Protein AF-A0A820DXP6-F1 (afdb_monomer_lite)

Radius of gyration: 19.64 Å; chains: 1; bounding box: 59×17×47 Å

InterPro domains:
  IPR055120 Chitin synthase chs-1/2, N-terminal putative transporter domain [PF23000] (14-105)

Structure (mmCIF, N/CA/C/O backbone):
data_AF-A0A820DXP6-F1
#
_entry.id   AF-A0A820DXP6-F1
#
loop_
_atom_site.group_PDB
_atom_site.id
_atom_site.type_symbol
_atom_site.label_atom_id
_atom_site.label_alt_id
_atom_site.label_comp_id
_atom_site.label_asym_id
_atom_site.label_entity_id
_atom_site.label_seq_id
_atom_site.pdbx_PDB_ins_code
_atom_site.Cartn_x
_atom_site.Cartn_y
_atom_site.Cartn_z
_atom_site.occupancy
_atom_site.B_iso_or_equiv
_atom_site.auth_seq_id
_atom_site.auth_comp_id
_atom_site.auth_asym_id
_atom_site.auth_atom_id
_atom_site.pdbx_PDB_model_num
ATOM 1 N N . MET A 1 1 ? -32.591 -8.536 12.976 1.00 42.88 1 MET A N 1
ATOM 2 C CA . MET A 1 1 ? -32.679 -8.940 11.552 1.00 42.88 1 MET A CA 1
ATOM 3 C C . MET A 1 1 ? -32.726 -7.766 10.554 1.00 42.88 1 MET A C 1
ATOM 5 O O . MET A 1 1 ? -32.869 -8.033 9.375 1.00 42.88 1 MET A O 1
ATOM 9 N N . LEU A 1 2 ? -32.537 -6.493 10.958 1.00 48.31 2 LEU A N 1
ATOM 10 C CA . LEU A 1 2 ? -32.682 -5.315 10.067 1.00 48.31 2 LEU A CA 1
ATOM 11 C C . LEU A 1 2 ? -31.374 -4.532 9.777 1.00 48.31 2 LEU A C 1
ATOM 13 O O . LEU A 1 2 ? -31.429 -3.409 9.291 1.00 48.31 2 LEU A O 1
ATOM 17 N N . GLN A 1 3 ? -30.188 -5.095 10.048 1.00 52.91 3 GLN A N 1
ATOM 18 C CA . GLN A 1 3 ? -28.905 -4.379 9.872 1.00 52.91 3 GLN A CA 1
ATOM 19 C C . GLN A 1 3 ? -28.174 -4.687 8.544 1.00 52.91 3 GLN A C 1
ATOM 21 O O . GLN A 1 3 ? -27.140 -4.080 8.265 1.00 52.91 3 GLN A O 1
ATOM 26 N N . THR A 1 4 ? -28.657 -5.636 7.734 1.00 55.69 4 THR A N 1
ATOM 27 C CA . THR A 1 4 ? -27.949 -6.127 6.536 1.00 55.69 4 THR A CA 1
ATOM 28 C C . THR A 1 4 ? -27.834 -5.112 5.383 1.00 55.69 4 THR A C 1
ATOM 30 O O . THR A 1 4 ? -26.715 -4.950 4.890 1.00 55.69 4 THR A O 1
ATOM 33 N N . PRO A 1 5 ? -28.860 -4.311 5.004 1.00 60.59 5 PRO A N 1
ATOM 34 C CA . PRO A 1 5 ? -28.789 -3.537 3.757 1.00 60.59 5 PRO A CA 1
ATOM 35 C C . PRO A 1 5 ? -27.820 -2.346 3.829 1.00 60.59 5 PRO A C 1
ATOM 37 O O . PRO A 1 5 ? -27.196 -1.980 2.835 1.00 60.59 5 PRO A O 1
ATOM 40 N N . TYR A 1 6 ? -27.647 -1.739 5.010 1.00 62.28 6 TYR A N 1
ATOM 41 C CA . TYR A 1 6 ? -26.697 -0.634 5.178 1.00 62.28 6 TYR A CA 1
ATOM 42 C C . TYR A 1 6 ? -25.256 -1.126 5.076 1.00 62.28 6 TYR A C 1
ATOM 44 O O . TYR A 1 6 ? -24.455 -0.526 4.365 1.00 62.28 6 TYR A O 1
ATOM 52 N N . ARG A 1 7 ? -24.920 -2.229 5.754 1.00 64.00 7 ARG A N 1
ATOM 53 C CA . ARG A 1 7 ? -23.557 -2.781 5.753 1.00 64.00 7 ARG A CA 1
ATOM 54 C C . ARG A 1 7 ? -23.132 -3.220 4.360 1.00 64.00 7 ARG A C 1
ATOM 56 O O . ARG A 1 7 ? -21.999 -2.952 3.976 1.00 64.00 7 ARG A O 1
ATOM 63 N N . GLU A 1 8 ? -24.052 -3.794 3.596 1.00 65.94 8 GLU A N 1
ATOM 64 C CA . GLU A 1 8 ? -23.829 -4.155 2.198 1.00 65.94 8 GLU A CA 1
ATOM 65 C C . GLU A 1 8 ? -23.483 -2.918 1.365 1.00 65.94 8 GLU A C 1
ATOM 67 O O . GLU A 1 8 ? -22.456 -2.896 0.690 1.00 65.94 8 GLU A O 1
ATOM 72 N N . ARG A 1 9 ? -24.259 -1.835 1.484 1.00 70.56 9 ARG A N 1
ATOM 73 C CA . ARG A 1 9 ? -24.041 -0.608 0.705 1.00 70.56 9 ARG A CA 1
ATOM 74 C C . ARG A 1 9 ? -22.686 0.056 0.984 1.00 70.56 9 ARG A C 1
ATOM 76 O O . ARG A 1 9 ? -22.040 0.513 0.044 1.00 70.56 9 ARG A O 1
ATOM 83 N N . TRP A 1 10 ? -22.220 0.045 2.235 1.00 67.94 10 TRP A N 1
ATOM 84 C CA . TRP A 1 10 ? -20.882 0.538 2.593 1.00 67.94 10 TRP A CA 1
ATOM 85 C C . TRP A 1 10 ? -19.767 -0.325 2.003 1.00 67.94 10 TRP A C 1
ATOM 87 O O . TRP A 1 10 ? -18.782 0.216 1.510 1.00 67.94 10 TRP A O 1
ATOM 97 N N . VAL A 1 11 ? -19.932 -1.650 1.999 1.00 70.94 11 VAL A N 1
ATOM 98 C CA . VAL A 1 11 ? -18.962 -2.577 1.394 1.00 70.94 11 VAL A CA 1
ATOM 99 C C . VAL A 1 11 ? -18.890 -2.381 -0.122 1.00 70.94 11 VAL A C 1
ATOM 101 O O . VAL A 1 11 ? -17.793 -2.345 -0.668 1.00 70.94 11 VAL A O 1
ATOM 104 N N . TRP A 1 12 ? -20.023 -2.164 -0.796 1.00 74.88 12 TRP A N 1
ATOM 105 C CA . TRP A 1 12 ? -20.054 -1.867 -2.234 1.00 74.88 12 TRP A CA 1
ATOM 106 C C . TRP A 1 12 ? -19.447 -0.503 -2.579 1.00 74.88 12 TRP A C 1
ATOM 108 O O . TRP A 1 12 ? -18.707 -0.400 -3.554 1.00 74.88 12 TRP A O 1
ATOM 118 N N . MET A 1 13 ? -19.702 0.537 -1.778 1.00 71.06 13 MET A N 1
ATOM 119 C CA . MET A 1 13 ? -19.071 1.854 -1.961 1.00 71.06 13 MET A CA 1
ATOM 120 C C . MET A 1 13 ? -17.559 1.795 -1.730 1.00 71.06 13 MET A C 1
ATOM 122 O O . MET A 1 13 ? -16.804 2.398 -2.487 1.00 71.06 13 MET A O 1
ATOM 126 N N . LEU A 1 14 ? -17.115 1.030 -0.730 1.00 70.25 14 LEU A N 1
ATOM 127 C CA . LEU A 1 14 ? -15.700 0.762 -0.472 1.00 70.25 14 LEU A CA 1
ATOM 128 C C . LEU A 1 14 ? -15.058 -0.004 -1.627 1.00 70.25 14 LEU A C 1
ATOM 130 O O . LEU A 1 14 ? -14.004 0.391 -2.109 1.00 70.25 14 LEU A O 1
ATOM 134 N N . LEU A 1 15 ? -15.716 -1.054 -2.118 1.00 72.19 15 LEU A N 1
ATOM 135 C CA . LEU A 1 15 ? -15.249 -1.833 -3.260 1.00 72.19 15 LEU A CA 1
ATOM 136 C C . LEU A 1 15 ? -15.137 -0.964 -4.519 1.00 72.19 15 LEU A C 1
ATOM 138 O O . LEU A 1 15 ? -14.119 -1.005 -5.200 1.00 72.19 15 LEU A O 1
ATOM 142 N N . ALA A 1 16 ? -16.139 -0.129 -4.797 1.00 72.31 16 ALA A N 1
ATOM 143 C CA . ALA A 1 16 ? -16.127 0.787 -5.933 1.00 72.31 16 ALA A CA 1
ATOM 144 C C . ALA A 1 16 ? -15.041 1.869 -5.797 1.00 72.31 16 ALA A C 1
ATOM 146 O O . ALA A 1 16 ? -14.325 2.135 -6.762 1.00 72.31 16 ALA A O 1
ATOM 147 N N . ALA A 1 17 ? -14.870 2.451 -4.605 1.00 73.88 17 ALA A N 1
ATOM 148 C CA . ALA A 1 17 ? -13.821 3.433 -4.325 1.00 73.88 17 ALA A CA 1
ATOM 149 C C . ALA A 1 17 ? -12.413 2.829 -4.426 1.00 73.88 17 ALA A C 1
ATOM 151 O O . ALA A 1 17 ? -11.486 3.518 -4.842 1.00 73.88 17 ALA A O 1
ATOM 152 N N . VAL A 1 18 ? -12.259 1.544 -4.088 1.00 68.25 18 VAL A N 1
ATOM 153 C CA . VAL A 1 18 ? -11.016 0.795 -4.296 1.00 68.25 18 VAL A CA 1
ATOM 154 C C . VAL A 1 18 ? -10.809 0.509 -5.770 1.00 68.25 18 VAL A C 1
ATOM 156 O O . VAL A 1 18 ? -9.726 0.780 -6.253 1.00 68.25 18 VAL A O 1
ATOM 159 N N . CYS A 1 19 ? -11.798 -0.005 -6.502 1.00 72.00 19 CYS A N 1
ATOM 160 C CA . CYS A 1 19 ? -11.632 -0.394 -7.905 1.00 72.00 19 CYS A CA 1
ATOM 161 C C . CYS A 1 19 ? -11.437 0.801 -8.851 1.00 72.00 19 CYS A C 1
ATOM 163 O O . CYS A 1 19 ? -10.717 0.671 -9.841 1.00 72.00 19 CYS A O 1
ATOM 165 N N . ALA A 1 20 ? -12.034 1.957 -8.550 1.00 71.69 20 ALA A N 1
ATOM 166 C CA . ALA A 1 20 ? -11.949 3.161 -9.375 1.00 71.69 20 ALA A CA 1
ATOM 167 C C . ALA A 1 20 ? -10.505 3.583 -9.732 1.00 71.69 20 ALA A C 1
ATOM 169 O O . ALA A 1 20 ? -10.229 3.716 -10.926 1.00 71.69 20 ALA A O 1
ATOM 170 N N . PRO A 1 21 ? -9.558 3.739 -8.782 1.00 64.19 21 PRO A N 1
ATOM 171 C CA . PRO A 1 21 ? -8.180 4.093 -9.112 1.00 64.19 21 PRO A CA 1
ATOM 172 C C . PRO A 1 21 ? -7.471 3.031 -9.965 1.00 64.19 21 PRO A C 1
ATOM 174 O O . PRO A 1 21 ? -6.736 3.411 -10.864 1.00 64.19 21 PRO A O 1
ATOM 177 N N . TYR A 1 22 ? -7.731 1.728 -9.792 1.00 66.94 22 TYR A N 1
ATOM 178 C CA . TYR A 1 22 ? -7.101 0.690 -10.637 1.00 66.94 22 TYR A CA 1
ATOM 179 C C . TYR A 1 22 ? -7.618 0.706 -12.059 1.00 66.94 22 TYR A C 1
ATOM 181 O O . TYR A 1 22 ? -6.844 0.521 -12.995 1.00 66.94 22 TYR A O 1
ATOM 189 N N . ILE A 1 23 ? -8.924 0.917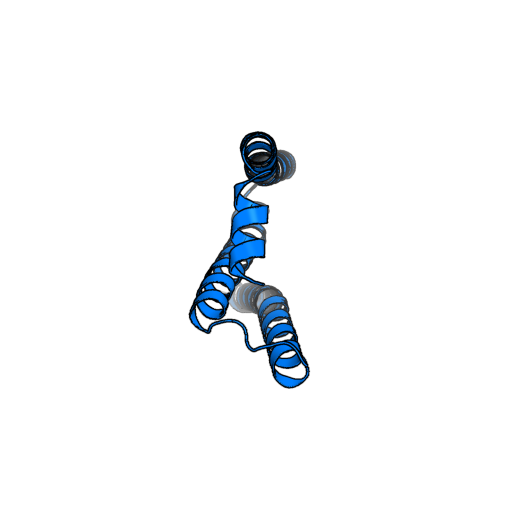 -12.222 1.00 71.19 23 ILE A N 1
ATOM 190 C CA . ILE A 1 23 ? -9.534 1.052 -13.541 1.00 71.19 23 ILE A CA 1
ATOM 191 C C . ILE A 1 23 ? -8.927 2.278 -14.232 1.00 71.19 23 ILE A C 1
ATOM 193 O O . ILE A 1 23 ? -8.483 2.177 -15.373 1.00 71.19 23 ILE A O 1
ATOM 197 N N . PHE A 1 24 ? -8.795 3.401 -13.520 1.00 70.81 24 PHE A N 1
ATOM 198 C CA . PHE A 1 24 ? -8.127 4.596 -14.039 1.00 70.81 24 PHE A CA 1
ATOM 199 C C . PHE A 1 24 ? -6.656 4.353 -14.405 1.00 70.81 24 PHE A C 1
ATOM 201 O O . PHE A 1 24 ? -6.247 4.722 -15.504 1.00 70.81 24 PHE A O 1
ATOM 208 N N . THR A 1 25 ? -5.872 3.686 -13.553 1.00 68.25 25 THR A N 1
ATOM 209 C CA . THR A 1 25 ? -4.464 3.347 -13.832 1.00 68.25 25 THR A CA 1
ATOM 210 C C . THR A 1 25 ? -4.326 2.397 -15.022 1.00 68.25 25 THR A C 1
ATOM 212 O O . THR A 1 25 ? -3.391 2.530 -15.819 1.00 68.25 25 THR A O 1
ATOM 215 N N . PHE A 1 26 ? -5.267 1.465 -15.186 1.00 71.44 26 PHE A N 1
ATOM 216 C CA . PHE A 1 26 ? -5.323 0.567 -16.336 1.00 71.44 26 PHE A CA 1
ATOM 217 C C . PHE A 1 26 ? -5.593 1.339 -17.630 1.00 71.44 26 PHE A C 1
ATOM 219 O O . PHE A 1 26 ? -4.839 1.187 -18.590 1.00 71.44 26 PHE A O 1
ATOM 226 N N . PHE A 1 27 ? -6.595 2.222 -17.644 1.00 76.31 27 PHE A N 1
ATOM 227 C CA . PHE A 1 27 ? -6.905 3.055 -18.811 1.00 76.31 27 PHE A CA 1
ATOM 228 C C . PHE A 1 27 ? -5.776 4.034 -19.159 1.00 76.31 27 PHE A C 1
ATOM 230 O O . PHE A 1 27 ? -5.449 4.188 -20.333 1.00 76.31 27 PHE A O 1
ATOM 237 N N . GLU A 1 28 ? -5.128 4.644 -18.166 1.00 68.69 28 GLU A N 1
ATOM 238 C CA . GLU A 1 28 ? -3.951 5.504 -18.362 1.00 68.69 28 GLU A CA 1
ATOM 239 C C . GLU A 1 28 ? -2.776 4.738 -18.987 1.00 68.69 28 GLU A C 1
ATOM 241 O O . GLU A 1 28 ? -2.129 5.225 -19.916 1.00 68.69 28 GLU A O 1
ATOM 246 N N . SER A 1 29 ? -2.498 3.526 -18.499 1.00 66.44 29 SER A N 1
ATOM 247 C CA . SER A 1 29 ? -1.417 2.682 -19.027 1.00 66.44 29 SER A CA 1
ATOM 248 C C . SER A 1 29 ? -1.740 2.173 -20.433 1.00 66.44 29 SER A C 1
ATOM 250 O O . SER A 1 29 ? -0.871 2.165 -21.304 1.00 66.44 29 SER A O 1
ATOM 252 N N . PHE A 1 30 ? -3.003 1.817 -20.675 1.00 74.06 30 PHE A N 1
ATOM 253 C CA . PHE A 1 30 ? -3.511 1.396 -21.978 1.00 74.06 30 PHE A CA 1
ATOM 254 C C . PHE A 1 30 ? -3.447 2.535 -23.005 1.00 74.06 30 PHE A C 1
ATOM 256 O O . PHE A 1 30 ? -2.949 2.336 -24.111 1.00 74.06 30 PHE A O 1
ATOM 263 N N . GLY A 1 31 ? -3.841 3.752 -22.617 1.00 70.38 31 GLY A N 1
ATOM 264 C CA . GLY A 1 31 ? -3.750 4.948 -23.457 1.00 70.38 31 GLY A CA 1
ATOM 265 C C . GLY A 1 31 ? -2.310 5.304 -23.830 1.00 70.38 31 GLY A C 1
ATOM 266 O O . GLY A 1 31 ? -2.023 5.561 -25.000 1.00 70.38 31 GLY A O 1
ATOM 267 N N . LYS A 1 32 ? -1.375 5.233 -22.872 1.00 66.19 32 LYS A N 1
ATOM 268 C CA . LYS A 1 32 ? 0.062 5.437 -23.137 1.00 66.19 32 LYS A CA 1
ATOM 269 C C . LYS A 1 32 ? 0.658 4.358 -24.050 1.00 66.19 32 LYS A C 1
ATOM 271 O O . LYS A 1 32 ? 1.580 4.656 -24.804 1.00 66.19 32 LYS A O 1
ATOM 276 N N . CYS A 1 33 ? 0.134 3.131 -24.007 1.00 63.56 33 CYS A N 1
ATOM 277 C CA . CYS A 1 33 ? 0.558 2.029 -24.874 1.00 63.56 33 CYS A CA 1
ATOM 278 C C . CYS A 1 33 ? 0.017 2.173 -26.311 1.00 63.56 33 CYS A C 1
ATOM 280 O O . CYS A 1 33 ? 0.722 1.858 -27.264 1.00 63.56 33 CYS A O 1
ATOM 282 N N . LEU A 1 34 ? -1.199 2.711 -26.471 1.00 68.25 34 LEU A N 1
ATOM 283 C CA . LEU A 1 34 ? -1.841 2.943 -27.773 1.00 68.25 34 LEU A CA 1
ATOM 284 C C . LEU A 1 34 ? -1.329 4.186 -28.515 1.00 68.25 34 LEU A C 1
ATOM 286 O O . LEU A 1 34 ? -1.230 4.155 -29.738 1.00 68.25 34 LEU A O 1
ATOM 290 N N . PHE A 1 35 ? -1.014 5.270 -27.800 1.00 66.31 35 PHE A N 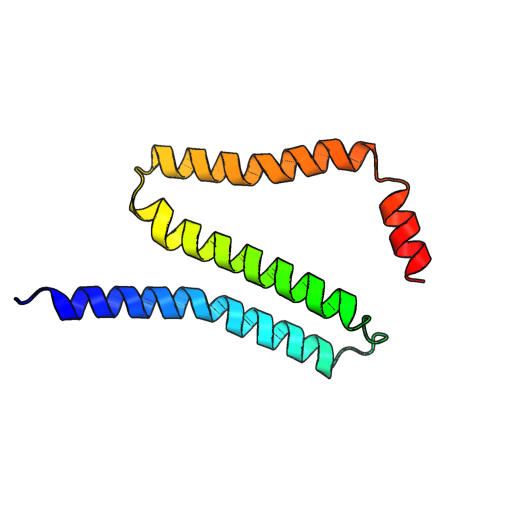1
ATOM 291 C CA . PHE A 1 35 ? -0.641 6.561 -28.404 1.00 66.31 35 PHE A CA 1
ATOM 292 C C . PHE A 1 35 ? 0.838 6.951 -28.221 1.00 66.31 35 PHE A C 1
ATOM 294 O O . PHE A 1 35 ? 1.273 7.991 -28.716 1.00 66.31 35 PHE A O 1
ATOM 301 N N . GLY A 1 36 ? 1.638 6.145 -27.518 1.00 56.50 36 GLY A N 1
ATOM 302 C CA . GLY A 1 36 ? 3.050 6.433 -27.268 1.00 56.50 36 GLY A CA 1
ATOM 303 C C . GLY A 1 36 ? 3.960 6.065 -28.444 1.00 56.50 36 GLY A C 1
ATOM 304 O O . GLY A 1 36 ? 4.218 4.892 -28.686 1.00 56.50 36 GLY A O 1
ATOM 305 N N . ASN A 1 37 ? 4.544 7.063 -29.115 1.00 52.91 37 ASN A N 1
ATOM 306 C CA . ASN A 1 37 ? 5.606 6.910 -30.127 1.00 52.91 37 ASN A CA 1
ATOM 307 C C . ASN A 1 37 ? 6.979 6.616 -29.471 1.00 52.91 37 ASN A C 1
ATOM 309 O O . ASN A 1 37 ? 7.964 7.327 -29.666 1.00 52.91 37 ASN A O 1
ATOM 313 N N . LYS A 1 38 ? 7.022 5.625 -28.575 1.00 61.38 38 LYS A N 1
ATOM 314 C CA . LYS A 1 38 ? 8.218 5.172 -27.847 1.00 61.38 38 LYS A CA 1
ATOM 315 C C . LYS A 1 38 ? 8.463 3.707 -28.234 1.00 61.38 38 LYS A C 1
ATOM 317 O O . LYS A 1 38 ? 7.481 2.977 -28.368 1.00 61.38 38 LYS A O 1
ATOM 322 N N . PRO A 1 39 ? 9.719 3.246 -28.411 1.00 64.56 39 PRO A N 1
ATOM 323 C CA . PRO A 1 39 ? 9.986 1.826 -28.632 1.00 64.56 39 PRO A CA 1
ATOM 324 C C . PRO A 1 39 ? 9.310 1.000 -27.537 1.00 64.56 39 PRO A C 1
ATOM 326 O O . PRO A 1 39 ? 9.397 1.344 -26.355 1.00 64.56 39 PRO A O 1
ATOM 329 N N . TRP A 1 40 ? 8.592 -0.046 -27.953 1.00 58.41 40 TRP A N 1
ATOM 330 C CA . TRP A 1 40 ? 7.774 -0.862 -27.066 1.00 58.41 40 TRP A CA 1
ATOM 331 C C . TRP A 1 40 ? 8.626 -1.364 -25.895 1.00 58.41 40 TRP A C 1
ATOM 333 O O . TRP A 1 40 ? 9.653 -2.009 -26.128 1.00 58.41 40 TRP A O 1
ATOM 343 N N . PRO A 1 41 ? 8.241 -1.076 -24.639 1.00 64.00 41 PRO A N 1
ATOM 344 C CA . PRO A 1 41 ? 8.946 -1.630 -23.499 1.00 64.00 41 PRO A CA 1
ATOM 345 C C . PRO A 1 41 ? 8.859 -3.154 -23.578 1.00 64.00 41 PRO A C 1
ATOM 347 O O . PRO A 1 41 ? 7.800 -3.710 -23.871 1.00 64.00 41 PRO A O 1
ATOM 350 N N . THR A 1 42 ? 9.972 -3.840 -23.316 1.00 73.81 42 THR A N 1
ATOM 351 C CA . THR A 1 42 ? 10.005 -5.304 -23.269 1.00 73.81 42 THR A CA 1
ATOM 352 C C . THR A 1 42 ? 8.851 -5.811 -22.409 1.00 73.81 42 THR A C 1
ATOM 354 O O . THR A 1 42 ? 8.744 -5.440 -21.239 1.00 73.81 42 THR A O 1
ATOM 357 N N . VAL A 1 43 ? 8.022 -6.698 -22.967 1.00 72.12 43 VAL A N 1
ATOM 358 C CA . VAL A 1 43 ? 6.823 -7.253 -22.310 1.00 72.12 43 VAL A CA 1
ATOM 359 C C . VAL A 1 43 ? 7.094 -7.769 -20.893 1.00 72.12 43 VAL A C 1
ATOM 361 O O . VAL A 1 43 ? 6.255 -7.640 -20.013 1.00 72.12 43 VAL A O 1
ATOM 364 N N . LYS A 1 44 ? 8.308 -8.268 -20.628 1.00 71.12 44 LYS A N 1
ATOM 365 C CA . LYS A 1 44 ? 8.752 -8.706 -19.296 1.00 71.12 44 LYS A CA 1
ATOM 366 C C . LYS A 1 44 ? 8.768 -7.570 -18.267 1.00 71.12 44 LYS A C 1
ATOM 368 O O . LYS A 1 44 ? 8.316 -7.759 -17.145 1.00 71.12 44 LYS A O 1
ATOM 373 N N . ILE A 1 45 ? 9.279 -6.400 -18.645 1.00 73.38 45 ILE A N 1
ATOM 374 C CA . ILE A 1 45 ? 9.371 -5.220 -17.771 1.00 73.38 45 ILE A CA 1
ATOM 375 C C . ILE A 1 45 ? 7.970 -4.673 -17.519 1.00 73.38 45 ILE A C 1
ATOM 377 O O . ILE A 1 45 ? 7.629 -4.374 -16.379 1.00 73.38 45 ILE A O 1
ATOM 381 N N . PHE A 1 46 ? 7.144 -4.621 -18.566 1.00 73.69 46 PHE A N 1
ATOM 382 C CA . PHE A 1 46 ? 5.747 -4.220 -18.452 1.00 73.69 46 PHE A CA 1
ATOM 383 C C . PHE A 1 46 ? 4.979 -5.109 -17.466 1.00 73.69 46 PHE A C 1
ATOM 385 O O . PHE A 1 46 ? 4.360 -4.590 -16.543 1.00 73.69 46 PHE A O 1
ATOM 392 N N . THR A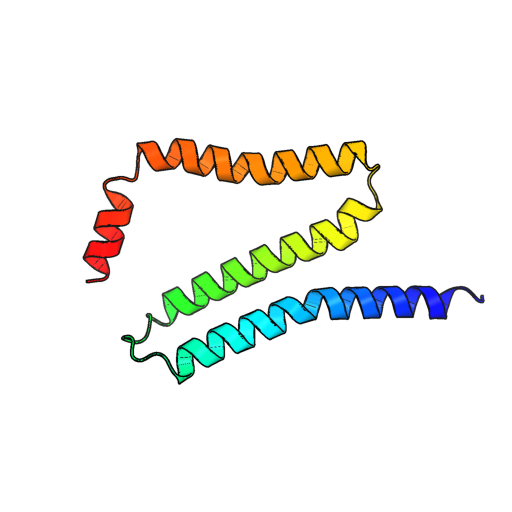 1 47 ? 5.087 -6.436 -17.588 1.00 71.56 47 THR A N 1
ATOM 393 C CA . THR A 1 47 ? 4.421 -7.372 -16.672 1.00 71.56 47 THR A CA 1
ATOM 394 C C . THR A 1 47 ? 4.914 -7.212 -15.235 1.00 71.56 47 THR A C 1
ATOM 396 O O . THR A 1 47 ? 4.102 -7.144 -14.319 1.00 71.56 47 THR A O 1
ATOM 399 N N . VAL A 1 48 ? 6.227 -7.104 -15.010 1.00 75.50 48 VAL A N 1
ATOM 400 C CA . VAL A 1 48 ? 6.778 -6.946 -13.652 1.00 75.50 48 VAL A CA 1
ATOM 401 C C . VAL A 1 48 ? 6.317 -5.637 -13.008 1.00 75.50 48 VAL A C 1
ATOM 403 O O . VAL A 1 48 ? 5.866 -5.651 -11.865 1.00 75.50 48 VAL A O 1
ATOM 406 N N . VAL A 1 49 ? 6.371 -4.521 -13.741 1.00 77.38 49 VAL A N 1
ATOM 407 C CA . VAL A 1 49 ? 5.888 -3.219 -13.254 1.00 77.38 49 VAL A CA 1
ATOM 408 C C . VAL A 1 49 ? 4.388 -3.269 -12.983 1.00 77.38 49 VAL A C 1
ATOM 410 O O . VAL A 1 49 ? 3.950 -2.816 -11.932 1.00 77.38 49 VAL A O 1
ATOM 413 N N . PHE A 1 50 ? 3.607 -3.888 -13.869 1.00 73.69 50 PHE A N 1
ATOM 414 C CA . PHE A 1 50 ? 2.170 -4.066 -13.677 1.00 73.69 50 PHE A CA 1
ATOM 415 C C . PHE A 1 50 ? 1.850 -4.848 -12.394 1.00 73.69 50 PHE A C 1
ATOM 417 O O . PHE A 1 50 ? 1.000 -4.430 -11.609 1.00 73.69 50 PHE A O 1
ATOM 424 N N . PHE A 1 51 ? 2.557 -5.949 -12.125 1.00 76.88 51 PHE A N 1
ATOM 425 C CA . PHE A 1 51 ? 2.378 -6.727 -10.893 1.00 76.88 51 PHE A CA 1
ATOM 426 C C . PHE A 1 51 ? 2.784 -5.951 -9.635 1.00 76.88 51 PHE A C 1
ATOM 428 O O . PHE A 1 51 ? 2.077 -5.994 -8.631 1.00 76.88 51 PHE A O 1
ATOM 435 N N . ILE A 1 52 ? 3.903 -5.226 -9.679 1.00 78.56 52 ILE A N 1
ATOM 436 C CA . ILE A 1 52 ? 4.367 -4.420 -8.541 1.00 78.56 52 ILE A CA 1
ATOM 437 C C . ILE A 1 52 ? 3.373 -3.296 -8.242 1.00 78.56 52 ILE A C 1
ATOM 439 O O . ILE A 1 52 ? 3.002 -3.102 -7.086 1.00 78.56 52 ILE A O 1
ATOM 443 N N . GLU A 1 53 ? 2.896 -2.599 -9.270 1.00 76.81 53 GLU A N 1
ATOM 444 C CA . GLU A 1 53 ? 2.008 -1.449 -9.105 1.00 76.81 53 GLU A CA 1
ATOM 445 C C . GLU A 1 53 ? 0.607 -1.863 -8.643 1.00 76.81 53 GLU A C 1
ATOM 447 O O . GLU A 1 53 ? 0.006 -1.210 -7.783 1.00 76.81 53 GLU A O 1
ATOM 452 N N . THR A 1 54 ? 0.102 -2.993 -9.153 1.00 76.12 54 THR A N 1
ATOM 453 C CA . THR A 1 54 ? -1.169 -3.577 -8.698 1.00 76.12 54 THR A CA 1
ATOM 454 C C . THR A 1 54 ? -1.079 -4.054 -7.254 1.00 76.12 54 THR A C 1
ATOM 456 O O . THR A 1 54 ? -1.973 -3.747 -6.466 1.00 76.12 54 THR A O 1
ATOM 459 N N . LEU A 1 55 ? 0.006 -4.732 -6.868 1.00 79.81 55 LEU A N 1
ATOM 460 C CA . LEU A 1 55 ? 0.216 -5.200 -5.496 1.00 79.81 55 LEU A CA 1
ATOM 461 C C . LEU A 1 55 ? 0.413 -4.039 -4.511 1.00 79.81 55 LEU A C 1
ATOM 463 O O . LEU A 1 55 ? -0.151 -4.063 -3.417 1.00 79.81 55 LEU A O 1
ATOM 467 N N . HIS A 1 56 ? 1.157 -3.004 -4.909 1.00 81.94 56 HIS A N 1
ATOM 468 C CA . HIS A 1 56 ? 1.344 -1.788 -4.118 1.00 81.94 56 HIS A CA 1
ATOM 469 C C . HIS A 1 56 ? 0.010 -1.080 -3.873 1.00 81.94 56 HIS A C 1
ATOM 471 O O . HIS A 1 56 ? -0.368 -0.826 -2.727 1.00 81.94 56 HIS A O 1
ATOM 477 N N . SER A 1 57 ? -0.744 -0.833 -4.944 1.00 78.62 57 SER A N 1
ATOM 478 C CA . SER A 1 57 ? -2.061 -0.211 -4.850 1.00 78.62 57 SER A CA 1
ATOM 479 C C . SER A 1 57 ? -2.991 -1.052 -3.965 1.00 78.62 57 SER A C 1
ATOM 481 O O . SER A 1 57 ? -3.680 -0.502 -3.098 1.00 78.62 57 SER A O 1
ATOM 483 N N . PHE A 1 58 ? -2.973 -2.385 -4.120 1.00 79.25 58 PHE A N 1
ATOM 484 C CA . PHE A 1 58 ? -3.823 -3.321 -3.365 1.00 79.25 58 PHE A CA 1
ATOM 485 C C . PHE A 1 58 ? -3.518 -3.295 -1.872 1.00 79.25 58 PHE A C 1
ATOM 487 O O . PHE A 1 58 ? -4.435 -3.236 -1.048 1.00 79.25 58 PHE A O 1
ATOM 494 N N . GLY A 1 59 ? -2.233 -3.235 -1.524 1.00 83.00 59 GLY A N 1
ATOM 495 C CA . GLY A 1 59 ? -1.783 -3.035 -0.153 1.00 83.00 59 GLY A CA 1
ATOM 496 C C . GLY A 1 59 ? -2.307 -1.732 0.449 1.00 83.00 59 GLY A C 1
ATOM 497 O O . GLY A 1 59 ? -2.828 -1.753 1.563 1.00 83.00 59 GLY A O 1
ATOM 498 N N . ILE A 1 60 ? -2.248 -0.618 -0.290 1.00 83.25 60 ILE A N 1
ATOM 499 C CA . ILE A 1 60 ? -2.758 0.684 0.178 1.00 83.25 60 ILE A CA 1
ATOM 500 C C . ILE A 1 60 ? -4.278 0.662 0.360 1.00 83.25 60 ILE A C 1
ATOM 502 O O . ILE A 1 60 ? -4.782 1.161 1.366 1.00 83.25 60 ILE A O 1
ATOM 506 N N . ALA A 1 61 ? -5.015 0.035 -0.555 1.00 80.62 61 ALA A N 1
ATOM 507 C CA . ALA A 1 61 ? -6.461 -0.110 -0.434 1.00 80.62 61 ALA A CA 1
ATOM 508 C C . ALA A 1 61 ? -6.856 -0.891 0.831 1.00 80.62 61 ALA A C 1
ATOM 510 O O . ALA A 1 61 ? -7.676 -0.425 1.624 1.00 80.62 61 ALA A O 1
ATOM 511 N N . ILE A 1 62 ? -6.236 -2.050 1.069 1.00 80.50 62 ILE A N 1
ATOM 512 C CA . ILE A 1 62 ? -6.481 -2.833 2.289 1.00 80.50 62 ILE A CA 1
ATOM 513 C C . ILE A 1 62 ? -6.069 -2.034 3.526 1.00 80.50 62 ILE A C 1
ATOM 515 O O . ILE A 1 62 ? -6.811 -2.000 4.508 1.00 80.50 62 ILE A O 1
ATOM 519 N N . PHE A 1 63 ? -4.924 -1.356 3.479 1.00 83.12 63 PHE A N 1
ATOM 520 C CA . PHE A 1 63 ? -4.435 -0.530 4.575 1.00 83.12 63 PHE A CA 1
ATOM 521 C C . PHE A 1 63 ? -5.452 0.541 4.986 1.00 83.12 63 PHE A C 1
ATOM 523 O O . PHE A 1 63 ? -5.847 0.603 6.153 1.00 83.12 63 PHE A O 1
ATOM 530 N N . VAL A 1 64 ? -5.959 1.311 4.023 1.00 81.44 64 VAL A N 1
ATOM 531 C CA . VAL A 1 64 ? -6.909 2.403 4.271 1.00 81.44 64 VAL A CA 1
ATOM 532 C C . VAL A 1 64 ? -8.280 1.905 4.718 1.00 81.44 64 VAL A C 1
ATOM 534 O O . VAL A 1 64 ? -8.894 2.509 5.594 1.00 81.44 64 VAL A O 1
ATOM 537 N N . PHE A 1 65 ? -8.762 0.795 4.168 1.00 74.19 65 PHE A N 1
ATOM 538 C CA . PHE A 1 65 ? -10.147 0.372 4.388 1.00 74.19 65 PHE A CA 1
ATOM 539 C C . PHE A 1 65 ? -10.331 -0.740 5.416 1.00 74.19 65 PHE A C 1
ATOM 541 O O . PHE A 1 65 ? -11.438 -0.931 5.914 1.00 74.19 65 PHE A O 1
ATOM 548 N N . HIS A 1 66 ? -9.272 -1.465 5.767 1.00 78.81 66 HIS A N 1
ATOM 549 C CA . HIS A 1 66 ? -9.334 -2.541 6.753 1.00 78.81 66 HIS A CA 1
ATOM 550 C C . HIS A 1 66 ? -8.576 -2.205 8.036 1.00 78.81 66 HIS A C 1
ATOM 552 O O . HIS A 1 66 ? -9.062 -2.512 9.126 1.00 78.81 66 HIS A O 1
ATOM 558 N N . ILE A 1 67 ? -7.388 -1.605 7.915 1.00 81.94 67 ILE A N 1
ATOM 559 C CA . ILE A 1 67 ? -6.511 -1.336 9.058 1.00 81.94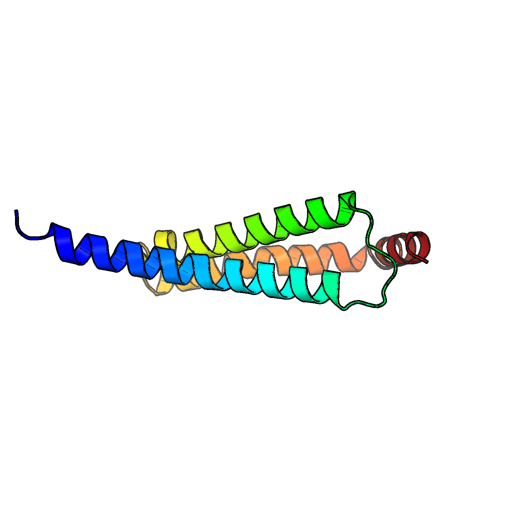 67 ILE A CA 1
ATOM 560 C C . ILE A 1 67 ? -6.888 -0.009 9.724 1.00 81.94 67 ILE A C 1
ATOM 562 O O . ILE A 1 67 ? -7.235 -0.017 10.904 1.00 81.94 67 ILE A O 1
ATOM 566 N N . LEU A 1 68 ? -6.928 1.101 8.977 1.00 81.81 68 LEU A N 1
ATOM 567 C CA . LEU A 1 68 ? -7.267 2.424 9.527 1.00 81.81 68 LEU A CA 1
ATOM 568 C C . LEU A 1 68 ? -8.602 2.508 10.304 1.00 81.81 68 LEU A C 1
ATOM 570 O O . LEU A 1 68 ? -8.587 3.094 11.383 1.00 81.81 68 LEU A O 1
ATOM 574 N N . PRO A 1 69 ? -9.736 1.916 9.872 1.00 81.31 69 PRO A N 1
ATOM 575 C CA . PRO A 1 69 ? -10.994 2.019 10.627 1.00 81.31 69 PRO A CA 1
ATOM 576 C C . PRO A 1 69 ? -11.032 1.193 11.922 1.00 81.31 69 PRO A C 1
ATOM 578 O O . PRO A 1 69 ? -11.973 1.329 12.700 1.00 81.31 69 PRO A O 1
ATOM 581 N N . LYS A 1 70 ? -10.044 0.321 12.165 1.00 83.75 70 LYS A N 1
ATOM 582 C CA . LYS A 1 70 ? -9.928 -0.473 13.404 1.00 83.75 70 LYS A CA 1
ATOM 583 C C . LYS A 1 70 ? -8.998 0.164 14.440 1.00 83.75 70 LYS A C 1
ATOM 585 O O . LYS A 1 70 ? -8.859 -0.368 15.540 1.00 83.75 70 LYS A O 1
ATOM 590 N N . LEU A 1 71 ? -8.334 1.260 14.084 1.00 85.44 71 LEU A N 1
ATOM 591 C CA . LEU A 1 71 ? -7.295 1.904 14.877 1.00 85.44 71 LEU A CA 1
ATOM 592 C C . LEU A 1 71 ? -7.738 3.302 15.308 1.00 85.44 71 LEU A C 1
ATOM 594 O O . L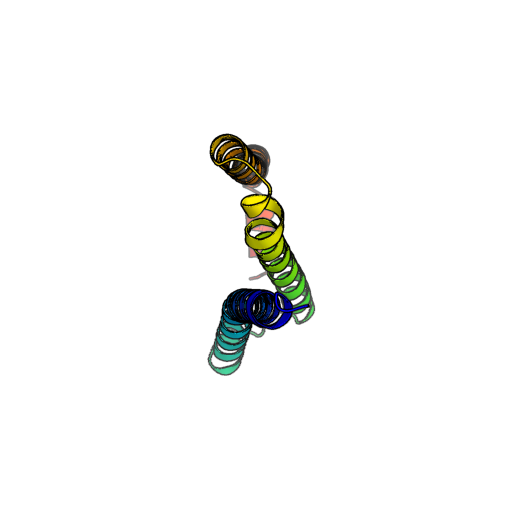EU A 1 71 ? -8.338 4.049 14.541 1.00 85.44 71 LEU A O 1
ATOM 598 N N . ASP A 1 72 ? -7.393 3.662 16.543 1.00 90.25 72 ASP A N 1
ATOM 599 C CA . ASP A 1 72 ? -7.545 5.026 17.043 1.00 90.25 72 ASP A CA 1
ATOM 600 C C . ASP A 1 72 ? -6.710 6.017 16.211 1.00 90.25 72 ASP A C 1
ATOM 602 O O . ASP A 1 72 ? -5.638 5.658 15.708 1.00 90.25 72 ASP A O 1
ATOM 606 N N . ALA A 1 73 ? -7.174 7.265 16.084 1.00 87.00 73 ALA A N 1
ATOM 607 C CA . ALA A 1 73 ? -6.550 8.292 15.249 1.00 87.00 73 ALA A CA 1
ATOM 608 C C . ALA A 1 73 ? -5.045 8.462 15.529 1.00 87.00 73 ALA A C 1
ATOM 610 O O . ALA A 1 73 ? -4.254 8.581 14.588 1.00 87.00 73 ALA A O 1
ATOM 611 N N . ALA A 1 74 ? -4.627 8.385 16.799 1.00 91.94 74 ALA A N 1
ATOM 612 C CA . ALA A 1 74 ? -3.216 8.483 17.167 1.00 91.94 74 ALA A CA 1
ATOM 613 C C . ALA A 1 74 ? -2.394 7.293 16.637 1.00 91.94 74 ALA A C 1
ATOM 615 O O . ALA A 1 74 ? -1.302 7.469 16.099 1.00 91.94 74 ALA A O 1
ATOM 616 N N . ARG A 1 75 ? -2.928 6.069 16.734 1.00 89.38 75 ARG A N 1
ATOM 617 C CA . ARG A 1 75 ? -2.240 4.849 16.270 1.00 89.38 75 ARG A CA 1
ATOM 618 C C . ARG A 1 75 ? -2.194 4.769 14.745 1.00 89.38 75 ARG A C 1
ATOM 620 O O . ARG A 1 75 ? -1.173 4.365 14.192 1.00 89.38 75 ARG A O 1
ATOM 627 N N . SER A 1 76 ? -3.254 5.205 14.072 1.00 89.50 76 SER A N 1
ATOM 628 C CA . SER A 1 76 ? -3.310 5.299 12.608 1.00 89.50 76 SER A CA 1
ATOM 629 C C . SER A 1 76 ? -2.239 6.246 12.057 1.00 89.50 76 SER A C 1
ATOM 631 O O . SER A 1 76 ? -1.545 5.898 11.099 1.00 89.50 76 SER A O 1
ATOM 633 N N . LEU A 1 77 ? -2.030 7.396 12.710 1.00 90.81 77 LEU A N 1
ATOM 634 C CA . LEU A 1 77 ? -1.002 8.368 12.325 1.00 90.81 77 LEU A CA 1
ATOM 635 C C . LEU A 1 77 ? 0.426 7.817 12.491 1.00 90.81 77 LEU A C 1
ATOM 637 O O . LEU A 1 77 ? 1.293 8.056 11.646 1.00 90.81 77 LEU A O 1
ATOM 641 N N . LEU A 1 78 ? 0.672 7.062 13.566 1.00 93.06 78 LEU A N 1
ATOM 642 C CA . LEU A 1 78 ? 1.971 6.434 13.825 1.00 93.06 78 LEU A CA 1
ATOM 643 C C . LEU A 1 78 ? 2.307 5.374 12.770 1.00 93.06 78 LEU A C 1
ATOM 645 O O . LEU A 1 78 ? 3.428 5.344 12.264 1.00 93.06 78 LEU A O 1
ATOM 649 N N . ILE A 1 79 ? 1.334 4.540 12.393 1.00 91.81 79 ILE A N 1
ATOM 650 C CA . ILE A 1 79 ? 1.547 3.499 11.382 1.00 91.81 79 ILE A CA 1
ATOM 651 C C . ILE A 1 79 ? 1.734 4.121 9.992 1.00 91.81 79 ILE A C 1
ATOM 653 O O . ILE A 1 79 ? 2.631 3.698 9.267 1.00 91.81 79 ILE A O 1
ATOM 657 N N . MET A 1 80 ? 0.973 5.162 9.632 1.00 90.56 80 MET A N 1
ATOM 658 C CA . MET A 1 80 ? 1.196 5.905 8.381 1.00 90.56 80 MET A CA 1
ATOM 659 C C . MET A 1 80 ? 2.615 6.489 8.296 1.00 90.56 80 MET A C 1
ATOM 661 O O . MET A 1 80 ? 3.272 6.361 7.262 1.00 90.56 80 MET A O 1
ATOM 665 N N . ASN A 1 81 ? 3.117 7.072 9.391 1.00 90.75 81 ASN A N 1
ATOM 666 C CA . ASN A 1 81 ? 4.495 7.564 9.454 1.00 90.75 81 ASN A CA 1
ATOM 667 C C . ASN A 1 81 ? 5.520 6.434 9.312 1.00 90.75 81 ASN A C 1
ATOM 669 O O . ASN A 1 81 ? 6.476 6.573 8.552 1.00 90.75 81 ASN A O 1
ATOM 673 N N . ALA A 1 82 ? 5.310 5.300 9.985 1.00 90.31 82 ALA A N 1
ATOM 674 C CA . ALA A 1 82 ? 6.199 4.144 9.883 1.00 90.31 82 ALA A CA 1
ATOM 675 C C . ALA A 1 82 ? 6.257 3.578 8.451 1.00 90.31 82 ALA A C 1
ATOM 677 O O . ALA A 1 82 ? 7.346 3.328 7.934 1.00 90.31 82 ALA A O 1
ATOM 678 N N . VAL A 1 83 ? 5.106 3.441 7.783 1.00 89.00 83 VAL A N 1
ATOM 679 C CA . VAL A 1 83 ? 5.005 2.934 6.402 1.00 89.00 83 VAL A CA 1
ATOM 680 C C . VAL A 1 83 ? 5.724 3.849 5.405 1.00 89.00 83 VAL A C 1
ATOM 682 O O . VAL A 1 83 ? 6.315 3.347 4.455 1.00 89.00 83 VAL A O 1
ATOM 685 N N . CYS A 1 84 ? 5.734 5.168 5.627 1.00 85.62 84 CYS A N 1
ATOM 686 C CA . CYS A 1 84 ? 6.472 6.124 4.791 1.00 85.62 84 CYS A CA 1
ATOM 687 C C . CYS A 1 84 ? 7.977 6.185 5.133 1.00 85.62 84 CYS A C 1
ATOM 689 O O . CYS A 1 84 ? 8.820 6.365 4.250 1.00 85.62 84 CYS A O 1
ATOM 691 N N . LEU A 1 85 ? 8.340 5.972 6.403 1.00 91.00 85 LEU A N 1
ATOM 692 C CA . LEU A 1 85 ? 9.735 5.966 6.857 1.00 91.00 85 LEU A CA 1
ATOM 693 C C . LEU A 1 85 ? 10.546 4.818 6.259 1.00 91.00 85 LEU A C 1
ATOM 695 O O . LEU A 1 85 ? 11.699 5.029 5.895 1.00 91.00 85 LEU A O 1
ATOM 699 N N . VAL A 1 86 ? 9.967 3.625 6.116 1.00 89.06 86 VAL A N 1
ATOM 700 C CA . VAL A 1 86 ? 10.665 2.452 5.557 1.00 89.06 86 VAL A CA 1
ATOM 701 C C . VAL A 1 86 ? 11.213 2.705 4.139 1.00 89.06 86 VAL A C 1
ATOM 703 O O . VAL A 1 86 ? 12.428 2.587 3.955 1.00 89.06 86 VAL A O 1
ATOM 706 N N . PRO A 1 87 ? 10.406 3.096 3.131 1.00 83.62 87 PRO A N 1
ATOM 707 C CA . PRO A 1 87 ? 10.915 3.389 1.794 1.00 83.62 87 PRO A CA 1
ATOM 708 C C . PRO A 1 87 ? 11.821 4.626 1.775 1.00 83.62 87 PRO A C 1
ATOM 710 O O . PRO A 1 87 ? 12.771 4.654 0.994 1.00 83.62 87 PRO A O 1
ATOM 713 N N . ALA A 1 88 ? 11.592 5.622 2.641 1.00 86.62 88 ALA A N 1
ATOM 714 C CA . ALA A 1 88 ? 12.471 6.785 2.762 1.00 86.62 88 ALA A CA 1
ATOM 715 C C . ALA A 1 88 ? 13.871 6.394 3.266 1.00 86.62 88 ALA A C 1
ATOM 717 O O . ALA A 1 88 ? 14.871 6.785 2.663 1.00 86.62 88 ALA A O 1
ATOM 718 N N . PHE A 1 89 ? 13.958 5.563 4.307 1.00 89.62 89 PHE A N 1
ATOM 719 C CA . PHE A 1 89 ? 15.225 5.034 4.806 1.00 89.62 89 PHE A CA 1
ATOM 720 C C . PHE A 1 89 ? 15.910 4.147 3.774 1.00 89.62 89 PHE A C 1
ATOM 722 O O . PHE A 1 89 ? 17.084 4.372 3.481 1.00 89.62 89 PHE A O 1
ATOM 729 N N . LEU A 1 90 ? 15.190 3.197 3.167 1.00 84.31 90 LEU A N 1
ATOM 730 C CA . LEU A 1 90 ? 15.751 2.372 2.094 1.00 84.31 90 LEU A CA 1
ATOM 731 C C . LEU A 1 90 ? 16.309 3.251 0.972 1.00 84.31 90 LEU A C 1
ATOM 733 O O . LEU A 1 90 ? 17.442 3.047 0.544 1.00 84.31 90 LEU A O 1
ATOM 737 N N . LYS A 1 91 ? 15.567 4.273 0.535 1.00 82.81 91 LYS A N 1
ATOM 738 C CA . LYS A 1 91 ? 16.020 5.208 -0.501 1.00 82.81 91 LYS A CA 1
ATOM 739 C C . LYS A 1 91 ? 17.269 5.977 -0.073 1.00 82.81 91 LYS A C 1
ATOM 741 O O . LYS A 1 91 ? 18.168 6.129 -0.897 1.00 82.81 91 LYS A O 1
ATOM 746 N N . LEU A 1 92 ? 17.366 6.431 1.177 1.00 86.06 92 LEU A N 1
ATOM 747 C CA . LEU A 1 92 ? 18.550 7.130 1.696 1.00 86.06 92 LEU A CA 1
ATOM 748 C C . LEU A 1 92 ? 19.790 6.224 1.735 1.00 86.06 92 LEU A C 1
ATOM 750 O O . LEU A 1 92 ? 20.855 6.627 1.264 1.00 86.06 92 LEU A O 1
ATOM 754 N N . PHE A 1 93 ? 19.651 4.987 2.218 1.00 83.12 93 PHE A N 1
ATOM 755 C CA . PHE A 1 93 ? 20.750 4.016 2.253 1.00 83.12 93 PHE A CA 1
ATOM 756 C C . PHE A 1 93 ? 21.170 3.563 0.846 1.00 83.12 93 PHE A C 1
ATOM 758 O O . PHE A 1 93 ? 22.362 3.526 0.535 1.00 83.12 93 PHE A O 1
ATOM 765 N N . LEU A 1 94 ? 20.206 3.285 -0.038 1.00 77.50 94 LEU A N 1
ATOM 766 C CA . LEU A 1 94 ? 20.459 2.827 -1.409 1.00 77.50 94 LEU A CA 1
ATOM 767 C C . LEU A 1 94 ? 21.003 3.945 -2.312 1.00 77.50 94 LEU A C 1
ATOM 769 O O . LEU A 1 94 ? 21.835 3.677 -3.176 1.00 77.50 94 LEU A O 1
ATOM 773 N N . THR A 1 95 ? 20.603 5.204 -2.102 1.00 67.19 95 THR A N 1
ATOM 774 C CA . THR A 1 95 ? 21.099 6.357 -2.883 1.00 67.19 95 THR A CA 1
ATOM 775 C C . THR A 1 95 ? 22.611 6.532 -2.743 1.00 67.19 95 THR A C 1
ATOM 777 O O . THR A 1 95 ? 23.276 6.877 -3.719 1.00 67.19 95 THR A O 1
ATOM 780 N N . LYS A 1 96 ? 23.192 6.210 -1.579 1.00 56.31 96 LYS A N 1
ATOM 781 C CA . LYS A 1 96 ? 24.648 6.283 -1.370 1.00 56.31 96 LYS A CA 1
ATOM 782 C C . LYS A 1 96 ? 25.430 5.242 -2.195 1.00 56.31 96 LYS A C 1
ATOM 784 O O . LYS A 1 96 ? 26.617 5.438 -2.431 1.00 56.31 96 LYS A O 1
ATOM 789 N N . SER A 1 97 ? 24.775 4.177 -2.672 1.00 57.38 97 SER A N 1
ATOM 790 C CA . SER A 1 97 ? 25.376 3.082 -3.456 1.00 57.38 97 SER A CA 1
ATOM 791 C C . SER A 1 97 ? 25.007 3.111 -4.954 1.00 57.38 97 SER A C 1
ATOM 793 O O . SER A 1 97 ? 25.590 2.382 -5.752 1.00 57.38 97 SER A O 1
ATOM 795 N N . ASN A 1 98 ? 24.064 3.966 -5.371 1.00 56.72 98 ASN A N 1
ATOM 796 C CA . ASN A 1 98 ? 23.389 3.858 -6.671 1.00 56.72 98 ASN A CA 1
ATOM 797 C C . ASN A 1 98 ? 23.703 4.996 -7.665 1.00 56.72 98 ASN A C 1
ATOM 799 O O . ASN A 1 98 ? 22.867 5.389 -8.475 1.00 56.72 98 ASN A O 1
ATOM 803 N N . SER A 1 99 ? 24.920 5.540 -7.647 1.00 53.84 99 SER A N 1
ATOM 804 C CA . SER A 1 99 ? 25.384 6.406 -8.743 1.00 53.84 99 SER A CA 1
ATOM 805 C C . SER A 1 99 ? 25.896 5.606 -9.957 1.00 53.84 99 SER A C 1
ATOM 807 O O . SER A 1 99 ? 26.078 6.184 -11.034 1.00 53.84 99 SER A O 1
ATOM 809 N N . SER A 1 100 ? 26.090 4.287 -9.811 1.00 51.09 100 SER A N 1
ATOM 810 C CA . SER A 1 100 ? 26.588 3.370 -10.848 1.00 51.09 100 SER A CA 1
ATOM 811 C C . SER A 1 100 ? 25.526 2.402 -11.399 1.00 51.09 100 SER A C 1
ATOM 813 O O . SER A 1 100 ? 25.553 2.124 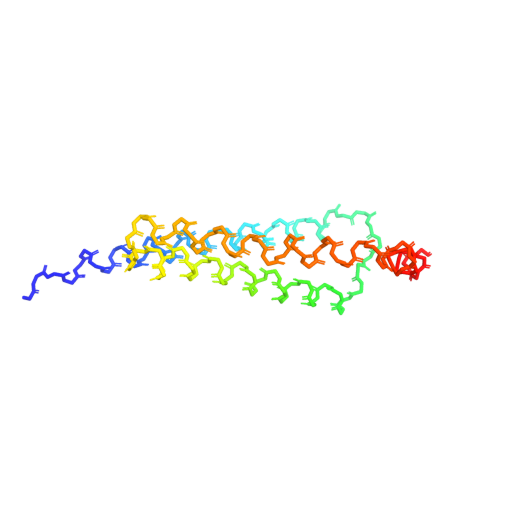-12.594 1.00 51.09 100 SER A O 1
ATOM 815 N N . ILE A 1 101 ? 24.554 1.930 -10.605 1.00 58.69 101 ILE A N 1
ATOM 816 C CA . ILE A 1 101 ? 23.566 0.914 -11.038 1.00 58.69 101 ILE A CA 1
ATOM 817 C C . ILE A 1 101 ? 22.431 1.519 -11.875 1.00 58.69 101 ILE A C 1
ATOM 819 O O . ILE A 1 101 ? 22.102 0.961 -12.917 1.00 58.69 101 ILE A O 1
ATOM 823 N N . VAL A 1 102 ? 21.878 2.681 -11.509 1.00 60.50 102 VAL A N 1
ATOM 824 C CA . VAL A 1 102 ? 20.869 3.381 -12.333 1.00 60.50 102 VAL A CA 1
ATOM 825 C C . VAL A 1 102 ? 21.477 3.858 -13.649 1.00 60.50 102 VAL A C 1
ATOM 827 O O . VAL A 1 102 ? 20.849 3.703 -14.689 1.00 60.50 102 VAL A O 1
ATOM 830 N N . ARG A 1 103 ? 22.728 4.342 -13.645 1.00 53.28 103 ARG A N 1
ATOM 831 C CA . ARG A 1 103 ? 23.439 4.671 -14.890 1.00 53.28 103 ARG A CA 1
ATOM 832 C C . ARG A 1 103 ? 23.722 3.440 -15.744 1.00 53.28 103 ARG A C 1
ATOM 834 O O . ARG A 1 103 ? 23.584 3.531 -16.952 1.00 53.28 103 ARG A O 1
ATOM 841 N N . ARG A 1 104 ? 24.047 2.288 -15.149 1.00 53.19 104 ARG A N 1
ATOM 842 C CA . ARG A 1 104 ? 24.256 1.032 -15.887 1.00 53.19 104 ARG A CA 1
ATOM 843 C C . ARG A 1 104 ? 22.949 0.428 -16.399 1.00 53.19 104 ARG A C 1
ATOM 845 O O . ARG A 1 104 ? 22.944 -0.113 -17.491 1.00 53.19 104 ARG A O 1
ATOM 852 N N . SER A 1 105 ? 21.853 0.571 -15.657 1.00 50.91 105 SER A N 1
ATOM 853 C CA . SER A 1 105 ? 20.514 0.161 -16.086 1.00 50.91 105 SER A CA 1
ATOM 854 C C . SER A 1 105 ? 19.992 1.063 -17.206 1.00 50.91 105 SER A C 1
ATOM 856 O O . SER A 1 105 ? 19.464 0.548 -18.176 1.00 50.91 105 SER A O 1
ATOM 858 N N . LEU A 1 106 ? 20.232 2.382 -17.137 1.00 58.97 106 LEU A N 1
ATOM 859 C CA . LEU A 1 106 ? 19.937 3.333 -18.218 1.00 58.97 106 LEU A CA 1
ATOM 860 C C . LEU A 1 106 ? 20.852 3.153 -19.442 1.00 58.97 106 LEU A C 1
ATOM 862 O O . LEU A 1 106 ? 20.367 3.278 -20.557 1.00 58.97 106 LEU A O 1
ATOM 866 N N . LEU A 1 107 ? 22.135 2.815 -19.257 1.00 55.09 107 LEU A N 1
ATOM 867 C CA . LEU A 1 107 ? 23.067 2.479 -20.348 1.00 55.09 107 LEU A CA 1
ATOM 868 C C . LEU A 1 107 ? 22.779 1.116 -20.989 1.00 55.09 107 LEU A C 1
ATOM 870 O O . LEU A 1 107 ? 23.150 0.908 -22.131 1.00 55.09 107 LEU A O 1
ATOM 874 N N . PHE A 1 108 ? 22.136 0.187 -20.279 1.00 50.91 108 PHE A N 1
ATOM 875 C CA . PHE A 1 108 ? 21.600 -1.046 -20.871 1.00 50.91 108 PHE A CA 1
ATOM 876 C C . PHE A 1 108 ? 20.256 -0.819 -21.590 1.00 50.91 108 PHE A C 1
ATOM 878 O O . PHE A 1 108 ? 19.749 -1.737 -22.232 1.00 50.91 108 PHE A O 1
ATOM 885 N N . LEU A 1 109 ? 19.666 0.376 -21.451 1.00 56.91 109 LEU A N 1
ATOM 886 C CA . LEU A 1 109 ? 18.363 0.779 -21.995 1.00 56.91 109 LEU A CA 1
ATOM 887 C C . LEU A 1 109 ? 18.479 1.841 -23.111 1.00 56.91 109 LEU A C 1
ATOM 889 O O . LEU A 1 109 ? 17.447 2.310 -23.595 1.00 56.91 109 LEU A O 1
ATOM 893 N N . MET A 1 110 ? 19.704 2.212 -23.501 1.00 44.56 110 MET A N 1
ATOM 894 C CA . MET A 1 110 ? 20.061 3.037 -24.666 1.00 44.56 110 MET A CA 1
ATOM 895 C C . MET A 1 110 ? 20.847 2.179 -25.651 1.00 44.56 110 MET A C 1
ATOM 897 O O . MET A 1 110 ? 20.597 2.335 -26.864 1.00 44.56 110 MET A O 1
#

Sequence (110 aa):
MLQTPYRERWVWMLLAAVCAPYIFTFFESFGKCLFGNKPWPTVKIFTVVFFIETLHSFGIAIFVFHILPKLDAARSLLIMNAVCLVPAFLKLFLTKSNSSIVRRSLLFLM

Organism: NCBI:txid392033

pLDDT: mean 72.35, std 12.22, range [42.88, 93.06]

Foldseek 3Di:
DPPPPVVVVVVVVLVCVLVVVVVVVVVVVVVCQVPPPDPDDDVVVVVVVNVVVVVVSVVVSCCVPPVVVVDDPVVNVVVVVVVVVVVVVVCVVVVVVPPPPVVVVVVVVD

Secondary structure (DSSP, 8-state):
---HHHHHHHHHHHHHHHHHHHHHHHHHHHHHHHH--SPPPPHHHHHHHHHHHHHHHHHHHHIIIIIGGGS-HHHHHHHHHHHHHHHHHHHHHHHTT-TTHHHHHHHT--